Protein AF-A0A452Y249-F1 (afdb_monomer_lite)

Organism: Aegilops tauschii subsp. strangulata (NCBI:txid200361)

Foldseek 3Di:
DDDDDDDDDDDDDDDDPCCVVVPDDDDDDDDDDDDDPDPDDDPDPDPWDWDWDDPDDVDIDIDIDD

Radius of gyration: 28.52 Å; chains: 1; bounding box: 50×33×76 Å

pLDDT: mean 85.92, std 6.21, range [63.69, 95.94]

Secondary structure (DSSP, 8-state):
----------------HHHHHH---------PPP-PPPSS------SSEEEEEEEETTEEEEEEE-

Structure (mmCIF, N/CA/C/O backbone):
data_AF-A0A452Y249-F1
#
_entry.id   AF-A0A452Y249-F1
#
loop_
_atom_site.group_PDB
_atom_site.id
_atom_site.type_symbol
_atom_site.label_atom_id
_atom_site.label_alt_id
_atom_site.label_comp_id
_atom_site.label_asym_id
_atom_site.label_entity_id
_atom_site.label_seq_id
_atom_site.pdbx_PDB_ins_code
_atom_site.Cartn_x
_atom_site.Cartn_y
_atom_site.Cartn_z
_atom_site.occupancy
_atom_site.B_iso_or_equiv
_atom_site.auth_seq_id
_atom_site.auth_comp_id
_atom_site.auth_asym_id
_atom_site.auth_atom_id
_atom_site.pdbx_PDB_model_num
ATOM 1 N N . GLU A 1 1 ? -5.048 -27.659 2.278 1.00 76.44 1 GLU A N 1
ATOM 2 C CA . GLU A 1 1 ? -5.292 -26.294 2.783 1.00 76.44 1 GLU A CA 1
ATOM 3 C C . GLU A 1 1 ? -4.914 -25.316 1.677 1.00 76.44 1 GLU A C 1
ATOM 5 O O . GLU A 1 1 ? -3.827 -25.452 1.127 1.00 76.44 1 GLU A O 1
ATOM 10 N N . GLN A 1 2 ? -5.825 -24.442 1.243 1.00 83.31 2 GLN A N 1
ATOM 11 C CA . GLN A 1 2 ? -5.552 -23.492 0.159 1.00 83.31 2 GLN A CA 1
ATOM 12 C C . GLN A 1 2 ? -5.155 -22.151 0.774 1.00 83.31 2 GLN A C 1
ATOM 14 O O . GLN A 1 2 ? -5.942 -21.537 1.489 1.00 83.31 2 GLN A O 1
ATOM 19 N N . ILE A 1 3 ? -3.929 -21.704 0.510 1.00 87.06 3 ILE A N 1
ATOM 20 C CA . ILE A 1 3 ? -3.442 -20.409 0.988 1.00 87.06 3 ILE A CA 1
ATOM 21 C C . ILE A 1 3 ? -4.091 -19.325 0.123 1.00 87.06 3 ILE A C 1
ATOM 23 O O . ILE A 1 3 ? -3.773 -19.203 -1.062 1.00 87.06 3 ILE A O 1
ATOM 27 N N . ILE A 1 4 ? -5.010 -18.554 0.703 1.00 88.88 4 ILE A N 1
ATOM 28 C CA . ILE A 1 4 ? -5.613 -17.393 0.042 1.00 88.88 4 ILE A CA 1
ATOM 29 C C . ILE A 1 4 ? -4.545 -16.318 -0.193 1.00 88.88 4 ILE A C 1
ATOM 31 O O . ILE A 1 4 ? -3.892 -15.850 0.740 1.00 88.88 4 ILE A O 1
ATOM 35 N N . LYS A 1 5 ? -4.345 -15.949 -1.460 1.00 87.56 5 LYS A N 1
ATOM 36 C CA . LYS A 1 5 ? -3.483 -14.831 -1.860 1.00 87.56 5 LYS A CA 1
ATOM 37 C C . LYS A 1 5 ? -4.327 -13.557 -1.938 1.00 87.56 5 LYS A C 1
ATOM 39 O O . LYS A 1 5 ? -5.534 -13.636 -2.146 1.00 87.56 5 LYS A O 1
ATOM 44 N N . GLY A 1 6 ? -3.697 -12.405 -1.717 1.00 85.44 6 GLY A N 1
ATOM 45 C CA . GLY A 1 6 ? -4.344 -11.110 -1.940 1.00 85.44 6 GLY A CA 1
ATOM 46 C C . GLY A 1 6 ? -4.452 -10.774 -3.427 1.00 85.44 6 GLY A C 1
ATOM 47 O O . GLY A 1 6 ? -3.917 -11.502 -4.261 1.00 85.44 6 GLY A O 1
ATOM 48 N N . ASP A 1 7 ? -5.104 -9.654 -3.724 1.00 87.69 7 ASP A N 1
ATOM 49 C CA . ASP A 1 7 ? -5.304 -9.178 -5.094 1.00 87.69 7 ASP A CA 1
ATOM 50 C C . ASP A 1 7 ? -4.019 -8.614 -5.726 1.00 87.69 7 ASP A C 1
ATOM 52 O O . ASP A 1 7 ? -3.131 -8.091 -5.034 1.00 87.69 7 ASP A O 1
ATOM 56 N N . ASP A 1 8 ? -3.962 -8.677 -7.057 1.00 90.25 8 ASP A N 1
ATOM 57 C CA . ASP A 1 8 ? -2.885 -8.110 -7.865 1.00 90.25 8 ASP A CA 1
ATOM 58 C C . ASP A 1 8 ? -3.030 -6.588 -8.021 1.00 90.25 8 ASP A C 1
ATOM 60 O O . ASP A 1 8 ? -4.131 -6.038 -8.069 1.00 90.25 8 ASP A O 1
ATOM 64 N N . VAL A 1 9 ? -1.893 -5.892 -8.117 1.00 89.75 9 VAL A N 1
ATOM 65 C CA . VAL A 1 9 ? -1.831 -4.447 -8.383 1.00 89.75 9 VAL A CA 1
ATOM 66 C C . VAL A 1 9 ? -1.07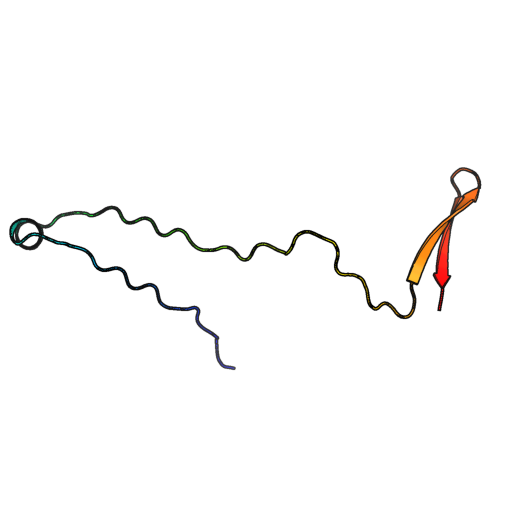1 -4.240 -9.685 1.00 89.75 9 VAL A C 1
ATOM 68 O O . VAL A 1 9 ? 0.141 -4.445 -9.729 1.00 89.75 9 VAL A O 1
ATOM 71 N N . ILE A 1 10 ? -1.788 -3.843 -10.735 1.00 92.94 10 ILE A N 1
ATOM 72 C CA . ILE A 1 10 ? -1.236 -3.583 -12.068 1.00 92.94 10 ILE A CA 1
ATOM 73 C C . ILE A 1 10 ? -1.115 -2.067 -12.238 1.00 92.94 10 ILE A C 1
ATOM 75 O O . ILE A 1 10 ? -2.088 -1.345 -12.028 1.00 92.94 10 ILE A O 1
ATOM 79 N N . VAL A 1 11 ? 0.084 -1.589 -12.578 1.00 91.31 11 VAL A N 1
ATOM 80 C CA . VAL A 1 11 ? 0.378 -0.168 -12.815 1.00 91.31 11 VAL A CA 1
ATOM 81 C C . VAL A 1 11 ? 1.069 -0.047 -14.165 1.00 91.31 11 VAL A C 1
ATOM 83 O O . VAL A 1 11 ? 2.093 -0.692 -14.390 1.00 91.31 11 VAL A O 1
ATOM 86 N N . GLU A 1 12 ? 0.508 0.769 -15.049 1.00 93.19 12 GLU A N 1
ATOM 87 C CA . GLU A 1 12 ? 1.111 1.094 -16.340 1.00 93.19 12 GLU A CA 1
ATOM 88 C C . GLU A 1 12 ? 2.170 2.183 -16.135 1.00 93.19 12 GLU A C 1
ATOM 90 O O . GLU A 1 12 ? 1.916 3.190 -15.471 1.00 93.19 12 GLU A O 1
ATOM 95 N N . LEU A 1 13 ? 3.382 1.944 -16.642 1.00 93.00 13 LEU A N 1
ATOM 96 C CA . LEU A 1 13 ? 4.500 2.880 -16.557 1.00 93.00 13 LEU A CA 1
ATOM 97 C C . LEU A 1 13 ? 4.830 3.378 -17.960 1.00 93.00 13 LEU A C 1
ATOM 99 O O . LEU A 1 13 ? 5.174 2.578 -18.830 1.00 93.00 13 LEU A O 1
ATOM 103 N N . ASP A 1 14 ? 4.768 4.691 -18.151 1.00 92.25 14 ASP A N 1
ATOM 104 C CA . ASP A 1 14 ? 5.165 5.322 -19.405 1.00 92.25 14 ASP A CA 1
ATOM 105 C C . ASP A 1 14 ? 6.691 5.443 -19.485 1.00 92.25 14 ASP A C 1
ATOM 107 O O . ASP A 1 14 ? 7.351 5.834 -18.518 1.00 92.25 14 ASP A O 1
ATOM 111 N N . ALA A 1 15 ? 7.253 5.117 -20.650 1.00 93.44 15 ALA A N 1
ATOM 112 C CA . ALA A 1 15 ? 8.681 5.224 -20.929 1.00 93.44 15 ALA A CA 1
ATOM 113 C C . ALA A 1 15 ? 8.919 5.761 -22.345 1.00 93.44 15 ALA A C 1
ATOM 115 O O . ALA A 1 15 ? 8.215 5.384 -23.286 1.00 93.44 15 ALA A O 1
ATOM 116 N N . SER A 1 16 ? 9.929 6.619 -22.503 1.00 93.19 16 SER A N 1
ATOM 117 C CA . SER A 1 16 ? 10.422 7.030 -23.822 1.00 93.19 16 SER A CA 1
ATOM 118 C C . SER A 1 16 ? 11.380 5.986 -24.417 1.00 93.19 16 SER A C 1
ATOM 120 O O . SER A 1 16 ? 11.881 5.106 -23.711 1.00 93.19 16 SER A O 1
ATOM 122 N N . LEU A 1 17 ? 11.661 6.066 -25.726 1.00 95.56 17 LEU A N 1
ATOM 123 C CA . LEU A 1 17 ? 12.647 5.183 -26.370 1.00 95.56 17 LEU A CA 1
ATOM 124 C C . LEU A 1 17 ? 14.047 5.397 -25.784 1.00 95.56 17 LEU A C 1
ATOM 126 O O . LEU A 1 17 ? 14.815 4.447 -25.643 1.00 95.56 17 LEU A O 1
ATOM 130 N N . GLU A 1 18 ? 14.363 6.633 -25.414 1.00 92.69 18 GLU A N 1
ATOM 131 C CA . GLU A 1 18 ? 15.611 7.014 -24.773 1.00 92.69 18 GLU A CA 1
ATOM 132 C C . GLU A 1 18 ? 15.741 6.380 -23.383 1.00 92.69 18 GLU A C 1
ATOM 134 O O . GLU A 1 18 ? 16.797 5.825 -23.073 1.00 92.69 18 GLU A O 1
ATOM 139 N N . ASP A 1 19 ? 14.669 6.387 -22.582 1.00 91.50 19 ASP A N 1
ATOM 140 C CA . ASP A 1 19 ? 14.644 5.748 -21.257 1.00 91.50 19 ASP A CA 1
ATOM 141 C C . ASP A 1 19 ? 14.850 4.231 -21.356 1.00 91.50 19 ASP A C 1
ATOM 143 O O . ASP A 1 19 ? 15.556 3.639 -20.537 1.00 91.50 19 ASP A O 1
ATOM 147 N N . LEU A 1 20 ? 14.268 3.597 -22.381 1.00 91.88 20 LEU A N 1
ATOM 148 C CA . LEU A 1 20 ? 14.443 2.167 -22.644 1.00 91.88 20 LEU A CA 1
ATOM 149 C C . LEU A 1 20 ? 15.866 1.831 -23.102 1.00 91.88 20 LEU A C 1
ATOM 151 O O . LEU A 1 20 ? 16.381 0.765 -22.765 1.00 91.88 20 LEU A O 1
ATOM 155 N N . TYR A 1 21 ? 16.493 2.719 -23.875 1.00 95.94 21 TYR A N 1
ATOM 156 C CA . TYR A 1 21 ? 17.800 2.464 -24.474 1.00 95.94 21 TYR A CA 1
ATOM 157 C C . TYR A 1 21 ? 18.965 2.790 -23.535 1.00 95.94 21 TYR A C 1
ATOM 159 O O . TYR A 1 21 ? 19.937 2.040 -23.467 1.00 95.94 21 TYR A O 1
ATOM 167 N N . MET A 1 22 ? 18.881 3.903 -22.804 1.00 95.19 22 MET A N 1
ATOM 168 C CA . MET A 1 22 ? 19.921 4.327 -21.859 1.00 95.19 22 MET A CA 1
ATOM 169 C C . MET A 1 22 ? 19.714 3.751 -20.455 1.00 95.19 22 MET A C 1
ATOM 171 O O . MET A 1 22 ? 20.664 3.678 -19.675 1.00 95.19 22 MET A O 1
ATOM 175 N N . GLY A 1 23 ? 18.494 3.303 -20.150 1.00 91.12 23 GLY A N 1
ATOM 176 C CA . GLY A 1 23 ? 18.100 2.856 -18.824 1.00 91.12 23 GLY A CA 1
ATOM 177 C C . GLY A 1 23 ? 17.835 4.028 -17.876 1.00 91.12 23 GLY A C 1
ATOM 178 O O . GLY A 1 23 ? 18.468 5.081 -17.937 1.00 91.12 23 GLY A O 1
ATOM 179 N N . GLY A 1 24 ? 16.898 3.831 -16.950 1.00 87.62 24 GLY A N 1
ATOM 180 C CA . GLY A 1 24 ? 16.516 4.830 -15.957 1.00 87.62 24 GLY A CA 1
ATOM 181 C C . GLY A 1 24 ? 15.862 4.195 -14.735 1.00 87.62 24 GLY A C 1
ATOM 182 O O . GLY A 1 24 ? 15.548 3.005 -14.719 1.00 87.62 24 GLY A O 1
ATOM 183 N N . SER A 1 25 ? 15.660 4.989 -13.684 1.00 89.94 25 SER A N 1
ATOM 184 C CA . SER A 1 25 ? 14.958 4.552 -12.473 1.00 89.94 25 SER A CA 1
ATOM 185 C C . SER A 1 25 ? 13.728 5.418 -12.227 1.00 89.94 25 SER A C 1
ATOM 187 O O . SER A 1 25 ? 13.861 6.629 -12.044 1.00 89.94 25 SER A O 1
ATOM 189 N N . LEU A 1 26 ? 12.550 4.797 -12.147 1.00 89.88 26 LEU A N 1
ATOM 190 C CA . LEU A 1 26 ? 11.299 5.463 -11.792 1.00 89.88 26 LEU A CA 1
ATOM 191 C C . LEU A 1 26 ? 10.943 5.161 -10.330 1.00 89.88 26 LEU A C 1
ATOM 193 O O . LEU A 1 26 ? 10.896 4.002 -9.915 1.00 89.88 26 LEU A O 1
ATOM 197 N N . LYS A 1 27 ? 10.682 6.199 -9.531 1.00 91.62 27 LYS A N 1
ATOM 198 C CA . LYS A 1 27 ? 10.219 6.025 -8.147 1.00 91.62 27 LYS A CA 1
ATOM 199 C C . LYS A 1 27 ? 8.710 5.795 -8.139 1.00 91.62 27 LYS A C 1
ATOM 201 O O . LYS A 1 27 ? 7.956 6.696 -8.489 1.00 91.62 27 LYS A O 1
ATOM 206 N N . VAL A 1 28 ? 8.287 4.617 -7.688 1.00 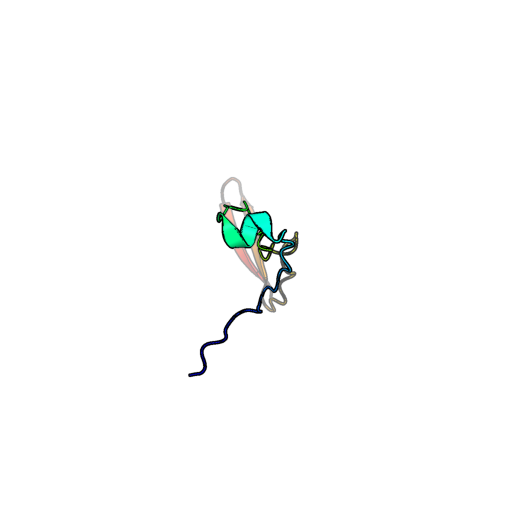92.44 28 VAL A N 1
ATOM 207 C CA . VAL A 1 28 ? 6.873 4.240 -7.554 1.00 92.44 28 VAL A CA 1
ATOM 208 C C . VAL A 1 28 ? 6.525 4.088 -6.077 1.00 92.44 28 VAL A C 1
ATOM 210 O O . VAL A 1 28 ? 7.248 3.430 -5.327 1.00 92.44 28 VAL A O 1
ATOM 213 N N . TRP A 1 29 ? 5.403 4.674 -5.659 1.00 91.62 29 TRP A N 1
ATOM 214 C CA . TRP A 1 29 ? 4.890 4.562 -4.295 1.00 91.62 29 TRP A CA 1
ATOM 215 C C . TRP A 1 29 ? 3.595 3.758 -4.301 1.00 91.62 29 TRP A C 1
ATOM 217 O O . TRP A 1 29 ? 2.637 4.117 -4.980 1.00 91.62 29 TRP A O 1
ATOM 227 N N . ARG A 1 30 ? 3.558 2.672 -3.526 1.00 90.25 30 ARG A N 1
ATOM 228 C CA . ARG A 1 30 ? 2.335 1.901 -3.292 1.00 90.25 30 ARG A CA 1
ATOM 229 C C . ARG A 1 30 ? 1.757 2.275 -1.937 1.00 90.25 30 ARG A C 1
ATOM 231 O O . ARG A 1 30 ? 2.312 1.892 -0.908 1.00 90.25 30 ARG A O 1
ATOM 238 N N . GLU A 1 31 ? 0.604 2.933 -1.932 1.00 86.44 31 GLU A N 1
ATOM 239 C CA . GLU A 1 31 ? -0.192 3.075 -0.716 1.00 86.44 31 GLU A CA 1
ATOM 240 C C . GLU A 1 31 ? -1.060 1.825 -0.540 1.00 86.44 31 GLU A C 1
ATOM 242 O O . GLU A 1 31 ? -1.967 1.538 -1.320 1.00 86.44 31 GLU A O 1
ATOM 247 N N . LYS A 1 32 ? -0.728 1.005 0.460 1.00 85.00 32 LYS A N 1
ATOM 248 C CA . LYS A 1 32 ? -1.507 -0.192 0.771 1.00 85.00 32 LYS A CA 1
ATOM 249 C C . LYS A 1 32 ? -2.679 0.196 1.665 1.00 85.00 32 LYS A C 1
ATOM 251 O O . LYS A 1 32 ? -2.471 0.676 2.777 1.00 85.00 32 LYS A O 1
ATOM 256 N N . ASN A 1 33 ? -3.894 -0.129 1.233 1.00 76.06 33 ASN A N 1
ATOM 257 C CA . ASN A 1 33 ? -5.066 -0.033 2.094 1.00 76.06 33 ASN A CA 1
ATOM 258 C C . ASN A 1 33 ? -4.904 -0.963 3.305 1.00 76.06 33 ASN A C 1
ATOM 260 O O . ASN A 1 33 ? -4.725 -2.177 3.168 1.00 76.06 33 ASN A O 1
ATOM 264 N N . ILE A 1 34 ? -4.953 -0.379 4.500 1.00 85.62 34 ILE A N 1
ATOM 265 C CA . ILE A 1 34 ? -4.966 -1.108 5.768 1.00 85.62 34 ILE A CA 1
ATOM 266 C C . ILE A 1 34 ? -6.423 -1.238 6.197 1.00 85.62 34 ILE A C 1
ATOM 268 O O . ILE A 1 34 ? -7.155 -0.247 6.221 1.00 85.62 34 ILE A O 1
ATOM 272 N N . ILE A 1 35 ? -6.839 -2.455 6.553 1.00 81.75 35 ILE A N 1
ATOM 273 C CA . ILE A 1 35 ? -8.170 -2.703 7.107 1.00 81.75 35 ILE A CA 1
ATOM 274 C C . ILE A 1 35 ? -8.259 -1.950 8.436 1.00 81.75 35 ILE A C 1
ATOM 276 O O . ILE A 1 35 ? -7.648 -2.344 9.430 1.00 81.75 35 ILE A O 1
ATOM 280 N N . LYS A 1 36 ? -8.996 -0.838 8.447 1.00 83.69 36 LYS A N 1
ATOM 281 C CA . LYS A 1 36 ? -9.291 -0.095 9.672 1.00 83.69 36 LYS A CA 1
ATOM 282 C C . LYS A 1 36 ? -10.498 -0.748 10.352 1.00 83.69 36 LYS A C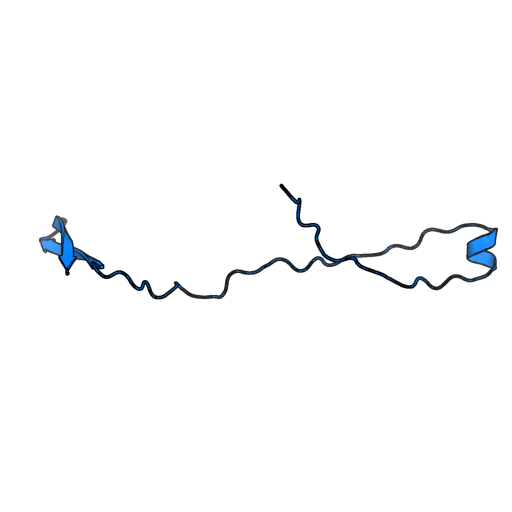 1
ATOM 284 O O . LYS A 1 36 ? -11.494 -0.999 9.670 1.00 83.69 36 LYS A O 1
ATOM 289 N N . PRO A 1 37 ? -10.447 -1.031 11.665 1.00 81.94 37 PRO A N 1
ATOM 290 C CA . PRO A 1 37 ? -11.634 -1.479 12.377 1.00 81.94 37 PRO A CA 1
ATOM 291 C C . PRO A 1 37 ? -12.699 -0.380 12.319 1.00 81.94 37 PRO A C 1
ATOM 293 O O . PRO A 1 37 ? 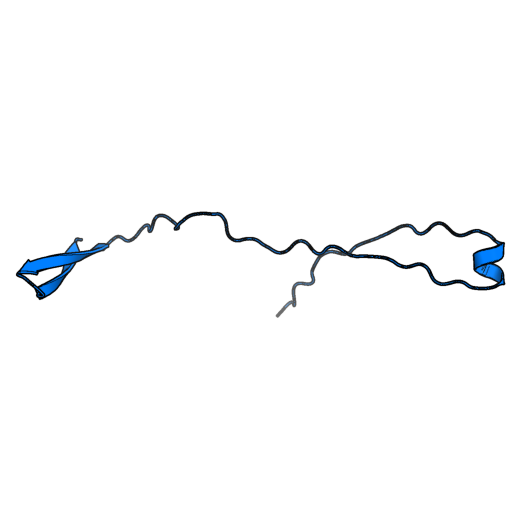-12.381 0.808 12.414 1.00 81.94 37 PRO A O 1
ATOM 296 N N . ALA A 1 38 ? -13.962 -0.772 12.160 1.00 82.75 38 ALA A N 1
ATOM 297 C CA . ALA A 1 38 ? -15.064 0.179 12.203 1.00 82.75 38 ALA A CA 1
ATOM 298 C C . ALA A 1 38 ? -15.075 0.897 13.568 1.00 82.75 38 ALA A C 1
ATOM 300 O O . ALA A 1 38 ? -14.899 0.236 14.598 1.00 82.75 38 ALA A O 1
ATOM 301 N N . PRO A 1 39 ? -15.268 2.228 13.608 1.00 84.69 39 PRO A N 1
ATOM 302 C CA . PRO A 1 39 ? -15.354 2.945 14.870 1.00 84.69 39 PRO A CA 1
ATOM 303 C C . PRO A 1 39 ? -16.571 2.456 15.666 1.00 84.69 39 PRO A C 1
ATOM 305 O O . PRO A 1 39 ? -17.685 2.397 15.149 1.00 84.69 39 PRO A O 1
ATOM 308 N N . GLY A 1 40 ? -16.351 2.116 16.936 1.00 85.38 40 GLY A N 1
ATOM 309 C CA . GLY A 1 40 ? -17.398 1.685 17.862 1.00 85.38 40 GLY A CA 1
ATOM 310 C C . GLY A 1 40 ? -17.117 0.334 18.515 1.00 85.38 40 GLY A C 1
ATOM 311 O O . GLY A 1 40 ? -16.222 -0.413 18.128 1.00 85.38 40 GLY A O 1
ATOM 312 N N . LYS A 1 41 ? -17.900 0.018 19.548 1.00 80.38 41 LYS A N 1
ATOM 313 C CA . LYS A 1 41 ? -17.930 -1.320 20.145 1.00 80.38 41 LYS A CA 1
ATOM 314 C C . LYS A 1 41 ? -19.056 -2.101 19.481 1.00 80.38 41 LYS A C 1
ATOM 316 O O . LYS A 1 41 ? -20.176 -1.600 19.381 1.00 80.38 41 LYS A O 1
ATOM 321 N N . ARG A 1 42 ? -18.771 -3.326 19.036 1.00 80.44 42 ARG A N 1
ATOM 322 C CA . ARG A 1 42 ? -19.808 -4.256 18.573 1.00 80.44 42 ARG A CA 1
ATOM 323 C C . ARG A 1 42 ? -20.847 -4.387 19.690 1.00 80.44 42 ARG A C 1
ATOM 325 O O . ARG A 1 42 ? -20.473 -4.739 20.807 1.00 80.44 42 ARG A O 1
ATOM 332 N N . ARG A 1 43 ? -22.127 -4.105 19.408 1.00 78.19 43 ARG A N 1
ATOM 333 C CA . ARG A 1 43 ? -23.210 -4.433 20.349 1.00 78.19 43 ARG A CA 1
ATOM 334 C C . ARG A 1 43 ? -23.131 -5.936 20.600 1.00 78.19 43 ARG A C 1
ATOM 336 O O . ARG A 1 43 ? -23.229 -6.712 19.645 1.00 78.19 43 ARG A O 1
ATOM 343 N N . CYS A 1 44 ? -22.842 -6.338 21.837 1.00 75.44 44 CYS A N 1
ATOM 344 C CA . CYS A 1 44 ? -22.818 -7.757 22.143 1.00 75.44 44 CYS A CA 1
ATOM 345 C C . CYS A 1 44 ? -24.244 -8.295 22.003 1.00 75.44 44 CYS A C 1
ATOM 347 O O . CYS A 1 44 ? -25.174 -7.682 22.506 1.00 75.44 44 CYS A O 1
ATOM 349 N N . ASN A 1 45 ? -24.414 -9.442 21.347 1.00 76.44 45 ASN A N 1
ATOM 350 C CA . ASN A 1 45 ? -25.645 -10.231 21.448 1.00 76.44 45 ASN A CA 1
ATOM 351 C C . ASN A 1 45 ? -25.528 -11.204 22.636 1.00 76.44 45 ASN A C 1
ATOM 353 O O . ASN A 1 45 ? -25.797 -12.399 22.513 1.00 76.44 45 ASN A O 1
ATOM 357 N N . CYS A 1 46 ? -24.960 -10.714 23.739 1.00 76.50 46 CYS A N 1
ATOM 358 C CA . CYS A 1 46 ? -24.696 -11.505 24.927 1.00 76.50 46 CYS A CA 1
ATOM 359 C C . CYS A 1 46 ? -26.056 -11.831 25.540 1.00 76.50 46 CYS A C 1
ATOM 361 O O . CYS A 1 46 ? -26.791 -10.919 25.895 1.00 76.50 46 CYS A O 1
ATOM 363 N N . ARG A 1 47 ? -26.402 -13.118 25.638 1.00 76.06 47 ARG A N 1
ATOM 364 C CA . ARG A 1 47 ? -27.618 -13.533 26.355 1.00 76.06 47 ARG A CA 1
ATOM 365 C C . ARG A 1 47 ? -27.498 -13.286 27.855 1.00 76.06 47 ARG A C 1
ATOM 367 O O . ARG A 1 47 ? -28.489 -12.958 28.469 1.00 76.06 47 ARG A O 1
ATOM 374 N N . ASN A 1 48 ? -26.282 -13.388 28.396 1.00 77.94 48 ASN A N 1
ATOM 375 C CA . ASN A 1 48 ? -26.006 -13.063 29.787 1.00 77.94 48 ASN A CA 1
ATOM 376 C C . ASN A 1 48 ? -25.084 -11.843 29.824 1.00 77.94 48 ASN A C 1
ATOM 378 O O . ASN A 1 48 ? -23.935 -11.928 29.373 1.00 77.94 48 ASN A O 1
ATOM 382 N N . GLU A 1 49 ? -25.574 -10.718 30.332 1.00 80.25 49 GLU A N 1
ATOM 383 C CA . GLU A 1 49 ? -24.771 -9.508 30.504 1.00 80.25 49 GLU A CA 1
ATOM 384 C C . GLU A 1 49 ? -24.136 -9.492 31.898 1.00 80.25 49 GLU A C 1
ATOM 386 O O . GLU A 1 49 ? -24.783 -9.794 32.901 1.00 80.25 49 GLU A O 1
ATOM 391 N N . VAL A 1 50 ? -22.843 -9.157 31.966 1.00 83.75 50 VAL A N 1
ATOM 392 C CA . VAL A 1 50 ? -22.118 -8.991 33.233 1.00 83.75 50 VAL A CA 1
ATOM 393 C C . VAL A 1 50 ? -21.913 -7.503 33.474 1.00 83.75 50 VAL A C 1
ATOM 395 O O . VAL A 1 50 ? -21.243 -6.842 32.679 1.00 83.75 50 VAL A O 1
ATOM 398 N N . TYR A 1 51 ? -22.454 -6.967 34.568 1.00 84.12 51 TYR A N 1
ATOM 399 C CA . TYR A 1 51 ? -22.242 -5.573 34.956 1.00 84.12 51 TYR A CA 1
ATOM 400 C C . TYR A 1 51 ? -21.676 -5.461 36.373 1.00 84.12 51 TYR A C 1
ATOM 402 O O . TYR A 1 51 ? -21.924 -6.286 37.254 1.00 84.12 51 TYR A O 1
ATOM 410 N N . HIS A 1 52 ? -20.888 -4.410 36.595 1.00 87.19 52 HIS A N 1
ATOM 411 C CA . HIS A 1 52 ? -20.352 -4.078 37.910 1.00 87.19 52 HIS A CA 1
ATOM 412 C C . HIS A 1 52 ? -21.277 -3.080 38.596 1.00 87.19 52 HIS A C 1
ATOM 414 O O . HIS A 1 52 ? -21.518 -1.994 38.068 1.00 87.19 52 HIS A O 1
ATOM 420 N N . ARG A 1 53 ? -21.752 -3.411 39.797 1.00 86.00 53 ARG A N 1
ATOM 421 C CA . ARG A 1 53 ? -22.503 -2.479 40.644 1.00 86.00 53 ARG A CA 1
ATOM 422 C C . ARG A 1 53 ? -21.701 -2.169 41.900 1.00 86.00 53 ARG A C 1
ATOM 424 O O . ARG A 1 53 ? -21.198 -3.078 42.561 1.00 86.00 53 ARG A O 1
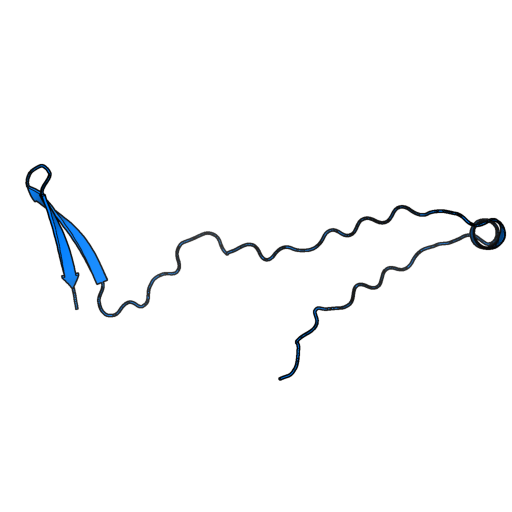ATOM 431 N N . GLN A 1 54 ? -21.570 -0.883 42.220 1.00 86.56 54 GLN A N 1
ATOM 432 C CA . GLN A 1 54 ? -20.993 -0.452 43.489 1.00 86.56 54 GLN A CA 1
ATOM 433 C C . GLN A 1 54 ? -22.057 -0.618 44.581 1.00 86.56 54 GLN A C 1
ATOM 435 O O . GLN A 1 54 ? -23.124 -0.012 44.505 1.00 86.56 54 GLN A O 1
ATOM 440 N N . ILE A 1 55 ? -21.787 -1.482 45.557 1.00 86.06 55 ILE A N 1
ATOM 441 C CA . ILE A 1 55 ? -22.707 -1.786 46.669 1.00 86.06 55 ILE A CA 1
ATOM 442 C C . ILE A 1 55 ? -22.371 -0.927 47.890 1.00 86.06 55 ILE A C 1
ATOM 444 O O . ILE A 1 55 ? -23.245 -0.590 48.683 1.00 86.06 55 ILE A O 1
ATOM 448 N N . GLY A 1 56 ? -21.110 -0.516 48.009 1.00 89.25 56 GLY A N 1
ATOM 449 C CA . GLY A 1 56 ? -20.643 0.405 49.033 1.00 89.25 56 GLY A CA 1
ATOM 450 C C . GLY A 1 56 ? -19.336 1.082 48.621 1.00 89.25 56 GLY A C 1
ATOM 451 O O . GLY A 1 56 ? -18.782 0.762 47.564 1.00 89.25 56 GLY A O 1
ATOM 452 N N . PRO A 1 57 ? -18.817 2.008 49.441 1.00 88.56 57 PRO A N 1
ATOM 453 C CA . PRO A 1 57 ? -17.564 2.700 49.160 1.00 88.56 57 PRO A CA 1
ATOM 454 C C . PRO A 1 57 ? -16.425 1.687 48.974 1.00 88.56 57 PRO A C 1
ATOM 456 O O . PRO A 1 57 ? -16.078 0.959 49.898 1.00 88.56 57 PRO A O 1
ATOM 459 N N . GLY A 1 58 ? -15.879 1.592 47.759 1.00 86.19 58 GLY A N 1
ATOM 460 C CA . GLY A 1 58 ? -14.800 0.650 47.423 1.00 86.19 58 GLY A CA 1
ATOM 461 C C . GLY A 1 58 ? -15.222 -0.814 47.217 1.00 86.19 58 GLY A C 1
ATOM 462 O O . GLY A 1 58 ? -14.375 -1.639 46.890 1.00 86.19 58 GLY A O 1
ATOM 463 N N . MET A 1 59 ? -16.510 -1.144 47.347 1.00 84.50 59 MET A N 1
ATOM 464 C CA . MET A 1 59 ? -17.038 -2.503 47.185 1.00 84.50 59 MET A CA 1
ATOM 465 C C . MET A 1 59 ? -17.788 -2.621 45.853 1.00 84.50 59 MET A C 1
ATOM 467 O O . MET A 1 59 ? -18.904 -2.111 45.711 1.00 84.50 59 MET A O 1
ATOM 471 N N . TYR A 1 60 ? -17.183 -3.305 44.881 1.00 86.62 60 TYR A N 1
ATOM 472 C CA . TYR A 1 60 ? -17.792 -3.616 43.584 1.00 86.62 60 TYR A CA 1
ATOM 473 C C . TYR A 1 60 ? -18.134 -5.102 43.507 1.00 86.62 60 TYR A C 1
ATOM 475 O O . TYR A 1 60 ? -17.277 -5.943 43.769 1.00 86.62 60 TYR A O 1
ATOM 483 N N . GLN A 1 61 ? -19.358 -5.429 43.093 1.00 85.75 61 GLN A N 1
ATOM 484 C CA . GLN A 1 61 ? -19.765 -6.807 42.820 1.00 85.75 61 GLN A CA 1
ATOM 485 C C . GLN A 1 61 ? -20.095 -6.963 41.334 1.00 85.75 61 GLN A C 1
ATOM 487 O O . GLN A 1 61 ? -20.761 -6.108 40.746 1.00 85.75 61 GLN A O 1
A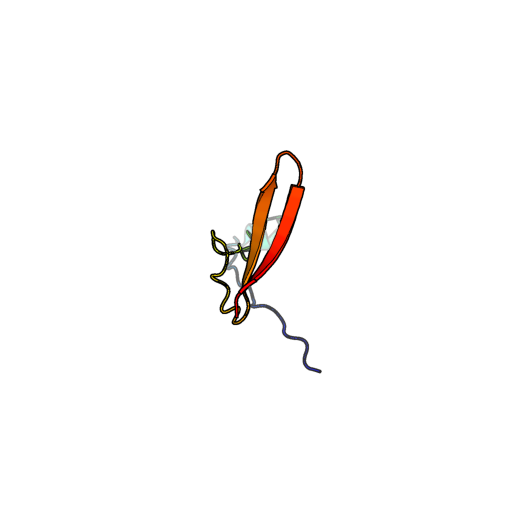TOM 492 N N . GLN A 1 62 ? -19.599 -8.045 40.730 1.00 87.50 62 GLN A N 1
ATOM 493 C CA . GLN A 1 62 ? -19.977 -8.461 39.380 1.00 87.50 62 GLN A CA 1
ATOM 494 C C . GLN A 1 62 ? -21.279 -9.255 39.465 1.00 87.50 62 GLN A C 1
ATOM 496 O O . GLN A 1 62 ? -21.337 -10.263 40.169 1.00 87.50 62 GLN A O 1
ATOM 501 N N . MET A 1 63 ? -22.317 -8.776 38.787 1.00 83.25 63 MET A N 1
ATOM 502 C CA . MET A 1 63 ? -23.613 -9.443 38.676 1.00 83.25 63 MET A CA 1
ATOM 503 C C . MET A 1 63 ? -23.823 -9.892 37.233 1.00 83.25 63 MET A C 1
ATOM 505 O O . MET A 1 63 ? -23.408 -9.204 36.302 1.00 83.25 63 MET A O 1
ATOM 509 N N . THR A 1 64 ? -24.450 -11.051 37.067 1.00 81.50 64 THR A N 1
ATOM 510 C CA . THR A 1 64 ? -24.843 -11.607 35.770 1.00 81.50 64 THR A CA 1
ATOM 511 C C . THR A 1 64 ? -26.357 -11.564 35.659 1.00 81.50 64 THR A C 1
ATOM 513 O O . THR A 1 64 ? -27.033 -12.203 36.466 1.00 81.50 64 THR A O 1
ATOM 516 N N . GLU A 1 65 ? -26.875 -10.826 34.685 1.00 72.38 65 GLU A N 1
ATOM 517 C CA . GLU A 1 65 ? -28.300 -10.794 34.344 1.00 72.38 65 GLU A CA 1
ATOM 518 C C . GLU A 1 65 ? -28.535 -11.711 33.137 1.00 72.38 65 GLU A C 1
ATOM 520 O O . GLU A 1 65 ? -27.683 -11.778 32.245 1.00 72.38 65 GLU A O 1
ATOM 525 N N . GLN A 1 66 ? -29.614 -12.497 33.187 1.00 63.69 66 GLN A N 1
ATOM 526 C CA . GLN A 1 66 ? -29.919 -13.597 32.264 1.00 63.69 66 GLN A CA 1
ATOM 527 C C . GLN A 1 66 ? -31.048 -13.226 31.304 1.00 63.69 66 GLN A C 1
ATOM 529 O O . GLN A 1 66 ? -31.979 -12.524 31.760 1.00 63.69 66 GLN A O 1
#

Sequence (66 aa):
EQIIKGDDVIVELDASLEDLYMGGSLKVWREKNIIKPAPGKRRCNCRNEVYHRQIGPGMYQQMTEQ

InterPro domains:
  IPR051736 DnaJ homolog subfamily B member 11-like [PTHR44298] (1-65)